Protein AF-A0A3A8LRC7-F1 (afdb_monomer_lite)

Structure (mmCIF, N/CA/C/O backbone):
data_AF-A0A3A8LRC7-F1
#
_entry.id   AF-A0A3A8LRC7-F1
#
loop_
_atom_site.group_PDB
_atom_site.id
_atom_site.type_symbol
_atom_site.label_atom_id
_atom_site.label_alt_id
_atom_site.label_comp_id
_atom_site.label_asym_id
_atom_site.label_entity_id
_atom_site.label_seq_id
_atom_site.pdbx_PDB_ins_code
_atom_site.Cartn_x
_atom_site.Cartn_y
_atom_site.Cartn_z
_atom_site.occupancy
_atom_site.B_iso_or_equiv
_atom_site.auth_seq_id
_atom_site.auth_comp_id
_atom_site.auth_asym_id
_atom_site.auth_atom_id
_atom_site.pdbx_PDB_model_num
ATOM 1 N N . ASN A 1 1 ? 1.575 -5.943 10.457 1.00 72.12 1 ASN A N 1
ATOM 2 C CA . ASN A 1 1 ? 1.112 -6.744 9.290 1.00 72.12 1 ASN A CA 1
ATOM 3 C C . ASN A 1 1 ? -0.401 -6.790 9.089 1.00 72.12 1 ASN A C 1
ATOM 5 O O . ASN A 1 1 ? -0.817 -6.840 7.941 1.00 72.12 1 ASN A O 1
ATOM 9 N N . ARG A 1 2 ? -1.243 -6.745 10.138 1.00 89.94 2 ARG A N 1
ATOM 10 C CA . ARG A 1 2 ? -2.714 -6.801 9.979 1.00 89.94 2 ARG A CA 1
ATOM 11 C C . ARG A 1 2 ? -3.286 -5.689 9.085 1.00 89.94 2 ARG A C 1
ATOM 13 O O . ARG A 1 2 ? -4.103 -5.980 8.224 1.00 89.94 2 ARG A O 1
ATOM 20 N N . VAL A 1 3 ? -2.821 -4.451 9.265 1.00 94.56 3 VAL A N 1
ATOM 21 C CA . VAL A 1 3 ? -3.255 -3.286 8.468 1.00 94.56 3 VAL A CA 1
ATOM 22 C C . VAL A 1 3 ? -2.932 -3.463 6.985 1.00 94.56 3 VAL A C 1
ATOM 24 O O . VAL A 1 3 ? -3.822 -3.349 6.153 1.00 94.56 3 VAL A O 1
ATOM 27 N N . ILE A 1 4 ? -1.687 -3.833 6.668 1.00 95.38 4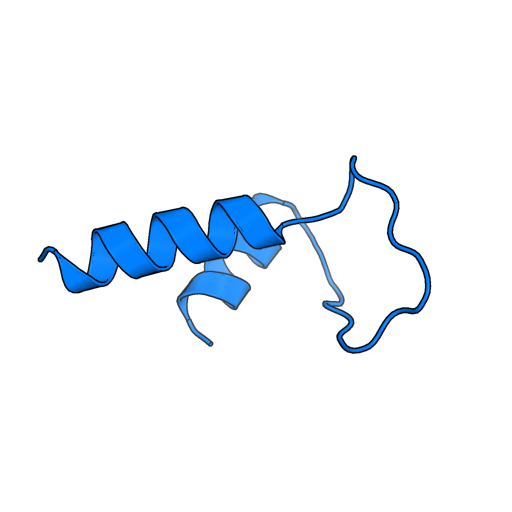 ILE A N 1
ATOM 28 C CA . ILE A 1 4 ? -1.245 -4.090 5.289 1.00 95.38 4 ILE A CA 1
ATOM 29 C C . ILE A 1 4 ? -2.116 -5.173 4.642 1.00 95.38 4 ILE A C 1
ATOM 31 O O . ILE A 1 4 ? -2.569 -4.996 3.517 1.00 95.38 4 ILE A O 1
ATOM 35 N N . ARG A 1 5 ? -2.405 -6.263 5.368 1.00 95.56 5 ARG A N 1
ATOM 36 C CA . ARG A 1 5 ? -3.264 -7.342 4.865 1.00 95.56 5 ARG A CA 1
ATOM 37 C C . ARG A 1 5 ? -4.687 -6.864 4.575 1.00 95.56 5 ARG A C 1
ATOM 39 O O . ARG A 1 5 ? -5.210 -7.155 3.511 1.00 95.56 5 ARG A O 1
ATOM 46 N N . SER A 1 6 ? -5.276 -6.088 5.486 1.00 95.75 6 SER A N 1
ATOM 47 C CA . SER A 1 6 ? -6.620 -5.528 5.302 1.00 95.75 6 SER A CA 1
ATOM 48 C C . SER A 1 6 ? -6.705 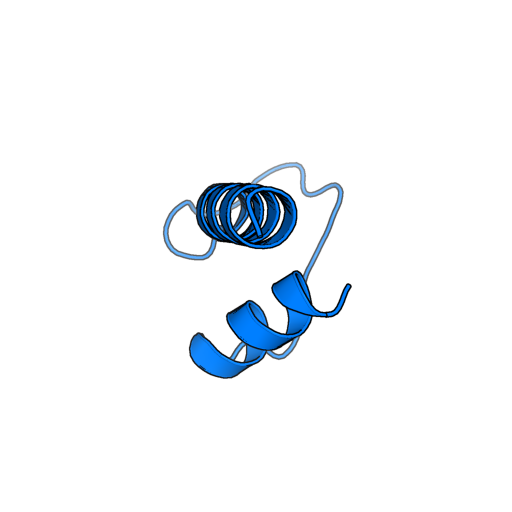-4.634 4.065 1.00 95.75 6 SER A C 1
ATOM 50 O O . SER A 1 6 ? -7.682 -4.703 3.328 1.00 95.75 6 SER A O 1
ATOM 52 N N . ILE A 1 7 ? -5.688 -3.801 3.833 1.00 95.94 7 ILE A N 1
ATOM 53 C CA . ILE A 1 7 ? -5.627 -2.918 2.662 1.00 95.94 7 ILE A CA 1
ATOM 54 C C . ILE A 1 7 ? -5.436 -3.741 1.384 1.00 95.94 7 ILE A C 1
ATOM 56 O O . ILE A 1 7 ? -6.131 -3.520 0.394 1.00 95.94 7 ILE A O 1
ATOM 60 N N . ALA A 1 8 ? -4.546 -4.737 1.412 1.00 96.56 8 ALA A N 1
ATOM 61 C CA . ALA A 1 8 ? -4.332 -5.639 0.285 1.00 96.56 8 ALA A CA 1
ATOM 62 C C . ALA A 1 8 ? -5.620 -6.387 -0.103 1.00 96.56 8 ALA A C 1
ATOM 64 O O . ALA A 1 8 ? -5.965 -6.430 -1.279 1.00 96.56 8 ALA A O 1
ATOM 65 N N . GLU A 1 9 ? -6.383 -6.898 0.867 1.00 96.44 9 GLU A N 1
ATOM 66 C CA . GLU A 1 9 ? -7.669 -7.568 0.630 1.00 96.44 9 GLU A CA 1
ATOM 67 C C . GLU A 1 9 ? -8.714 -6.615 0.025 1.00 96.44 9 GLU A C 1
ATOM 69 O O . GLU A 1 9 ? -9.383 -6.964 -0.948 1.00 96.44 9 GLU A O 1
ATOM 74 N N . GLN A 1 10 ? -8.820 -5.387 0.543 1.00 96.44 10 GLN A N 1
ATOM 75 C CA . GLN A 1 10 ? -9.740 -4.368 0.019 1.00 96.44 10 GLN A CA 1
ATOM 76 C C . GLN A 1 10 ? -9.406 -3.968 -1.422 1.00 96.44 10 GLN A C 1
ATOM 78 O O . GLN A 1 10 ? -10.306 -3.809 -2.249 1.00 96.44 10 GLN A O 1
ATOM 83 N N . ARG A 1 11 ? -8.112 -3.842 -1.737 1.00 95.75 11 ARG A N 1
ATOM 84 C CA . ARG A 1 11 ? -7.622 -3.503 -3.079 1.00 95.75 11 ARG A CA 1
ATOM 85 C C . ARG A 1 11 ? -7.458 -4.708 -4.006 1.00 95.75 11 ARG A C 1
ATOM 87 O O . ARG A 1 11 ? -7.157 -4.508 -5.180 1.00 95.75 11 ARG A O 1
ATOM 94 N N . LYS A 1 12 ? -7.726 -5.922 -3.511 1.00 96.81 12 LYS A N 1
ATOM 95 C CA . LYS A 1 12 ? -7.592 -7.198 -4.234 1.00 96.81 12 LYS A CA 1
ATOM 96 C C . LYS A 1 12 ? -6.175 -7.422 -4.761 1.00 96.81 12 LYS A C 1
ATOM 98 O O . LYS A 1 12 ? -5.972 -7.734 -5.930 1.00 96.81 12 LYS A O 1
ATOM 103 N N . TYR A 1 13 ? -5.197 -7.214 -3.889 1.00 96.88 13 TYR A N 1
ATOM 104 C CA . TYR A 1 13 ? -3.799 -7.498 -4.163 1.00 96.88 13 TYR A CA 1
ATOM 105 C C . TYR A 1 13 ? -3.392 -8.851 -3.608 1.00 96.88 13 TYR A C 1
ATOM 107 O O . TYR A 1 13 ? -3.593 -9.136 -2.429 1.00 96.88 13 TYR A O 1
ATOM 115 N N . ASP A 1 14 ? -2.737 -9.634 -4.458 1.00 96.00 14 ASP A N 1
ATOM 116 C CA . ASP A 1 14 ? -2.227 -10.958 -4.104 1.00 96.00 14 ASP A CA 1
ATOM 117 C C . ASP A 1 14 ? -0.768 -10.920 -3.618 1.00 96.00 14 ASP A C 1
ATOM 119 O O . ASP A 1 14 ? -0.321 -11.824 -2.913 1.00 96.00 14 ASP A O 1
ATOM 123 N N . LEU A 1 15 ? -0.017 -9.866 -3.966 1.00 95.62 15 LEU A N 1
ATOM 124 C CA . LEU A 1 15 ? 1.391 -9.699 -3.604 1.00 95.62 15 LEU A CA 1
ATOM 125 C C . LEU A 1 15 ? 1.695 -8.255 -3.199 1.00 95.62 15 LEU A C 1
ATOM 127 O O . LEU A 1 15 ? 1.338 -7.312 -3.902 1.00 95.62 15 LEU A O 1
ATOM 131 N N . ILE A 1 16 ? 2.423 -8.103 -2.092 1.00 95.25 16 ILE A N 1
ATOM 132 C CA . ILE A 1 16 ? 3.005 -6.835 -1.648 1.00 95.25 16 ILE A CA 1
ATOM 133 C C . ILE A 1 16 ? 4.523 -6.951 -1.753 1.00 95.25 16 ILE A C 1
ATOM 135 O O . ILE A 1 16 ? 5.115 -7.882 -1.208 1.00 95.25 16 ILE A O 1
ATOM 139 N N . VAL A 1 17 ? 5.141 -6.001 -2.448 1.00 95.56 17 VAL A N 1
ATOM 140 C CA . VAL A 1 17 ? 6.589 -5.952 -2.670 1.00 95.56 17 VAL A CA 1
ATOM 141 C C . VAL A 1 17 ? 7.187 -4.833 -1.822 1.00 95.56 17 VAL A C 1
ATOM 143 O O . VAL A 1 17 ? 6.593 -3.765 -1.688 1.00 95.56 17 VAL A O 1
ATOM 146 N N . GLN A 1 18 ? 8.359 -5.087 -1.245 1.00 93.69 18 GLN A N 1
ATOM 147 C CA . GLN A 1 18 ? 9.176 -4.095 -0.544 1.00 93.69 18 GLN A CA 1
ATOM 148 C C . GLN A 1 18 ? 10.496 -3.904 -1.301 1.00 93.69 18 GLN A C 1
ATOM 150 O O . GLN A 1 18 ? 10.847 -4.738 -2.132 1.00 93.69 18 GLN A O 1
ATOM 155 N N . GLU A 1 19 ? 11.202 -2.803 -1.029 1.00 94.88 19 GLU A N 1
ATOM 156 C CA . GLU A 1 19 ? 12.522 -2.506 -1.622 1.00 94.88 19 GLU A CA 1
ATOM 157 C C . GLU A 1 19 ? 12.512 -2.380 -3.162 1.00 94.88 19 GLU A C 1
ATOM 159 O O . GLU A 1 19 ? 13.513 -2.608 -3.839 1.00 94.88 19 GLU A O 1
ATOM 164 N N . ALA A 1 20 ? 11.374 -1.987 -3.741 1.00 92.56 20 ALA A N 1
ATOM 165 C CA . ALA A 1 20 ? 11.267 -1.731 -5.172 1.00 92.56 20 ALA A CA 1
ATOM 166 C C . ALA A 1 20 ? 11.986 -0.428 -5.561 1.00 92.56 20 ALA A C 1
ATOM 168 O O . ALA A 1 20 ? 11.786 0.616 -4.945 1.00 92.56 20 ALA A O 1
ATOM 169 N N . VAL A 1 21 ? 12.773 -0.472 -6.641 1.00 96.31 21 VAL A N 1
ATOM 170 C CA . VAL A 1 21 ? 13.464 0.711 -7.193 1.00 96.31 21 VAL A CA 1
ATOM 171 C C . VAL A 1 21 ? 12.481 1.684 -7.860 1.00 96.31 21 VAL A C 1
ATOM 173 O O . VAL A 1 21 ? 12.724 2.886 -7.914 1.00 96.31 21 VAL A O 1
ATOM 176 N N . TYR A 1 22 ? 11.356 1.172 -8.363 1.00 94.69 22 TYR A N 1
ATOM 177 C CA . TYR A 1 22 ? 10.289 1.958 -8.972 1.00 94.69 22 TYR A CA 1
ATOM 178 C C . TYR A 1 22 ? 8.925 1.345 -8.653 1.00 94.69 22 TYR A C 1
ATOM 180 O O . TYR A 1 22 ? 8.751 0.128 -8.729 1.00 94.69 22 TYR A O 1
ATOM 188 N N . VAL A 1 23 ? 7.947 2.201 -8.355 1.00 95.62 23 VAL A N 1
ATOM 189 C CA . VAL A 1 23 ? 6.553 1.819 -8.109 1.00 95.62 23 VAL A CA 1
ATOM 190 C C . VAL A 1 23 ? 5.644 2.760 -8.894 1.00 95.62 23 VAL A C 1
ATOM 192 O O . VAL A 1 23 ? 5.843 3.973 -8.908 1.00 95.62 23 VAL A O 1
ATOM 195 N N . ASN A 1 24 ? 4.627 2.206 -9.558 1.00 96.25 24 ASN A N 1
ATOM 196 C CA . ASN A 1 24 ? 3.595 3.021 -10.190 1.00 96.25 24 ASN A CA 1
ATOM 197 C C . ASN A 1 24 ? 2.678 3.615 -9.098 1.00 96.25 24 ASN A C 1
ATOM 199 O O . ASN A 1 24 ? 2.057 2.839 -8.367 1.00 96.25 24 ASN A O 1
ATOM 203 N N . PRO A 1 25 ? 2.502 4.949 -9.013 1.00 94.94 25 PRO A N 1
ATOM 204 C CA . PRO A 1 25 ? 1.696 5.580 -7.962 1.00 94.94 25 PRO A CA 1
ATOM 205 C C . PRO A 1 25 ? 0.244 5.088 -7.880 1.00 94.94 25 PRO A C 1
ATOM 207 O O . PRO A 1 25 ? -0.389 5.197 -6.838 1.00 94.94 25 PRO A O 1
ATOM 210 N N . ARG A 1 26 ? -0.308 4.526 -8.966 1.00 94.81 26 ARG A N 1
ATOM 211 C CA . ARG A 1 26 ? -1.678 3.980 -8.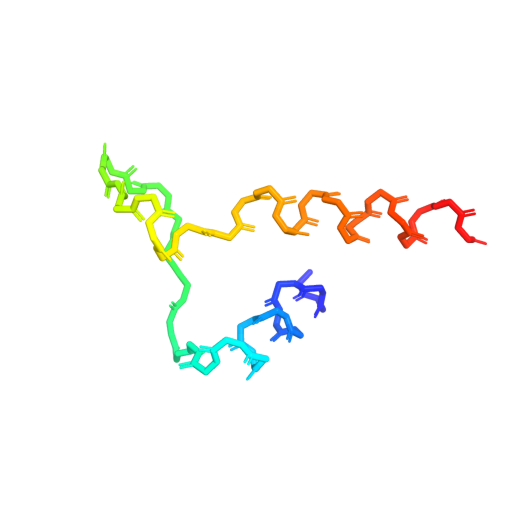973 1.00 94.81 26 ARG A CA 1
ATOM 212 C C . ARG A 1 26 ? -1.829 2.718 -8.121 1.00 94.81 26 ARG A C 1
ATOM 214 O O . ARG A 1 26 ? -2.937 2.428 -7.663 1.00 94.81 26 ARG A O 1
ATOM 221 N N . ILE A 1 27 ? -0.749 1.956 -7.946 1.00 94.56 27 ILE A N 1
ATOM 222 C CA . ILE A 1 27 ? -0.760 0.702 -7.181 1.00 94.56 27 ILE A CA 1
ATOM 223 C C . ILE A 1 27 ? -0.100 0.829 -5.806 1.00 94.56 27 ILE A C 1
ATOM 225 O O . ILE A 1 27 ? -0.280 -0.062 -4.981 1.00 94.56 27 ILE A O 1
ATOM 229 N N . ASP A 1 28 ? 0.598 1.935 -5.548 1.00 96.00 28 ASP A N 1
ATOM 230 C CA . ASP A 1 28 ? 1.208 2.233 -4.254 1.00 96.00 28 ASP A CA 1
ATOM 231 C C . ASP A 1 28 ? 0.138 2.336 -3.146 1.00 96.00 28 ASP A C 1
ATOM 233 O O . ASP A 1 28 ? -0.950 2.881 -3.357 1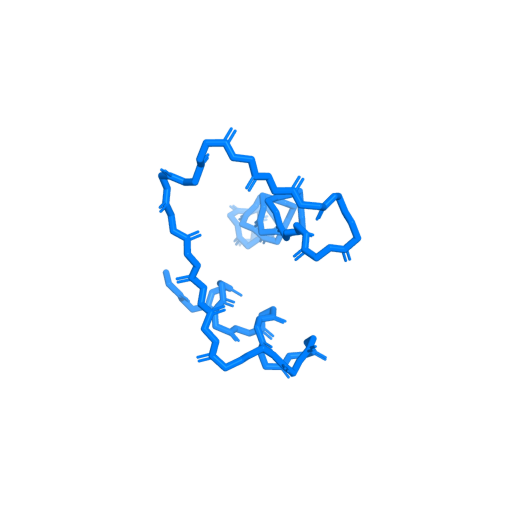.00 96.00 28 ASP A O 1
ATOM 237 N N . ILE A 1 29 ? 0.436 1.768 -1.975 1.00 96.00 29 ILE A N 1
ATOM 238 C CA . ILE A 1 29 ? -0.423 1.773 -0.778 1.00 96.00 29 ILE A CA 1
ATOM 239 C C . ILE A 1 29 ? 0.257 2.407 0.437 1.00 96.00 29 ILE A C 1
ATOM 241 O O . ILE A 1 29 ? -0.303 2.371 1.532 1.00 96.00 29 ILE A O 1
ATOM 245 N N . THR A 1 30 ? 1.453 2.976 0.281 1.00 95.50 30 THR A N 1
ATOM 246 C CA . THR A 1 30 ? 2.272 3.484 1.390 1.00 95.50 30 THR A CA 1
ATOM 247 C C . THR A 1 30 ? 1.496 4.493 2.236 1.00 95.50 30 THR A C 1
ATOM 249 O O . THR A 1 30 ? 1.361 4.313 3.448 1.00 95.50 30 THR A O 1
ATOM 252 N N . ASP A 1 31 ? 0.886 5.494 1.601 1.00 96.00 31 ASP A N 1
ATOM 253 C CA . ASP A 1 31 ? 0.101 6.523 2.294 1.00 96.00 31 ASP A CA 1
ATOM 254 C C . ASP A 1 31 ? -1.136 5.959 3.000 1.00 96.00 31 ASP A C 1
ATOM 256 O O . ASP A 1 31 ? -1.501 6.403 4.091 1.00 96.00 31 ASP A O 1
ATOM 260 N N . GLU A 1 32 ? -1.799 4.983 2.382 1.00 95.56 32 GLU A N 1
ATOM 261 C CA . GLU A 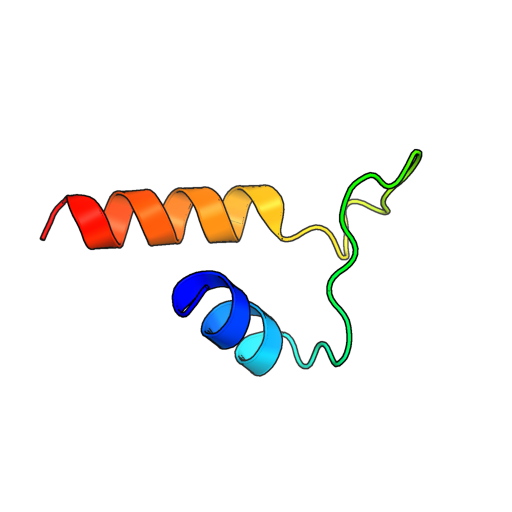1 32 ? -2.987 4.335 2.936 1.00 95.56 32 GLU A CA 1
ATOM 262 C C . GLU A 1 32 ? -2.632 3.543 4.199 1.00 95.56 32 GLU A C 1
ATOM 264 O O . GLU A 1 32 ? -3.289 3.678 5.234 1.00 95.56 32 GLU A O 1
ATOM 269 N N . VAL A 1 33 ? -1.527 2.793 4.146 1.00 95.62 33 VAL A N 1
ATOM 270 C CA . VAL A 1 33 ? -0.990 2.044 5.285 1.00 95.62 33 VAL A CA 1
ATOM 271 C C . VAL A 1 33 ? -0.600 2.993 6.415 1.00 95.62 33 VAL A C 1
ATOM 273 O O . VAL A 1 33 ? -0.997 2.756 7.556 1.00 95.62 33 VAL A O 1
ATOM 276 N N . LEU A 1 34 ? 0.121 4.080 6.124 1.00 96.12 34 LEU A N 1
ATOM 277 C CA . LEU A 1 34 ? 0.534 5.058 7.137 1.00 96.12 34 LEU A CA 1
ATOM 278 C C . LEU A 1 34 ? -0.670 5.706 7.833 1.00 96.12 34 LEU A C 1
ATOM 280 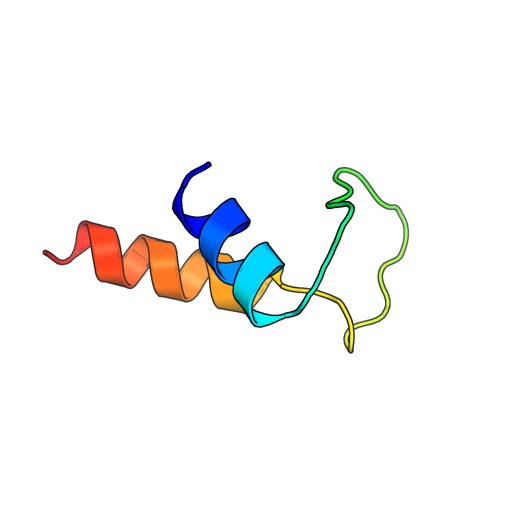O O . LEU A 1 34 ? -0.717 5.779 9.063 1.00 96.12 34 LEU A O 1
ATOM 284 N N . LYS A 1 35 ? -1.684 6.125 7.069 1.00 95.38 35 LYS A N 1
ATOM 285 C CA . LYS A 1 35 ? -2.918 6.706 7.623 1.00 95.38 35 LYS A CA 1
ATOM 286 C C . LYS A 1 35 ? -3.675 5.714 8.501 1.00 95.38 35 LYS A C 1
ATOM 288 O O . LYS A 1 35 ? -4.139 6.084 9.582 1.00 95.38 35 LYS A O 1
ATOM 293 N N . ALA A 1 36 ? -3.785 4.463 8.063 1.00 94.19 36 ALA A N 1
ATOM 294 C CA . ALA A 1 36 ? -4.462 3.420 8.821 1.00 94.19 36 ALA A CA 1
ATOM 295 C C . ALA A 1 36 ? -3.710 3.066 10.114 1.00 94.19 36 ALA A C 1
ATOM 297 O O . ALA A 1 36 ? -4.340 2.920 11.161 1.00 94.19 36 ALA A O 1
ATOM 298 N N . LEU A 1 37 ? -2.374 3.001 10.074 1.00 93.50 37 LEU A N 1
ATOM 299 C CA . LEU A 1 37 ? -1.542 2.784 11.261 1.00 93.50 37 LEU A CA 1
ATOM 300 C C . LEU A 1 37 ? -1.696 3.920 12.277 1.00 93.50 37 LEU A C 1
ATOM 302 O O . LEU A 1 37 ? -1.940 3.652 13.450 1.00 93.50 37 LEU A O 1
ATOM 306 N N . ASN A 1 38 ? -1.636 5.179 11.834 1.00 93.75 38 ASN A N 1
ATOM 307 C CA . ASN A 1 38 ? -1.823 6.335 12.718 1.00 93.75 38 ASN A CA 1
ATOM 308 C C . ASN A 1 38 ? -3.225 6.355 13.346 1.00 93.75 38 ASN A C 1
ATOM 310 O O . ASN A 1 38 ? -3.375 6.662 14.525 1.00 93.75 38 ASN A O 1
ATOM 314 N N . SER A 1 39 ? -4.245 5.973 12.574 1.00 91.06 39 SER A N 1
ATOM 315 C CA . SER A 1 39 ? -5.631 5.885 13.053 1.00 91.06 39 SER A CA 1
ATOM 316 C C . SER A 1 39 ? -5.843 4.741 14.049 1.00 91.06 39 SER A C 1
ATOM 318 O O . SER A 1 39 ? -6.690 4.849 14.931 1.00 91.06 39 SER A O 1
ATOM 320 N N . GLN A 1 40 ? -5.097 3.640 13.914 1.00 86.94 40 GLN A N 1
ATOM 321 C CA . GLN A 1 40 ? -5.141 2.524 14.858 1.00 86.94 40 GLN A CA 1
ATOM 322 C C . GLN A 1 40 ? -4.409 2.852 16.164 1.00 86.94 40 GLN A C 1
ATOM 324 O O . GLN A 1 40 ? -4.872 2.433 17.215 1.00 86.94 40 GLN A O 1
ATOM 329 N N . SER A 1 41 ? -3.308 3.604 16.098 1.00 81.81 41 SER A N 1
ATOM 330 C CA . SER A 1 41 ? -2.534 4.032 17.274 1.00 81.81 41 SER A CA 1
ATOM 331 C C . SER A 1 41 ? -3.201 5.151 18.079 1.00 81.81 41 SER A C 1
ATOM 333 O O . SER A 1 41 ? -2.862 5.348 19.240 1.00 81.81 41 SER A O 1
ATOM 335 N N . ALA A 1 42 ? -4.114 5.912 17.468 1.00 75.69 42 ALA A N 1
ATOM 336 C CA . ALA A 1 42 ? -4.886 6.959 18.142 1.00 75.69 42 ALA A CA 1
ATOM 337 C C . ALA A 1 42 ? -6.114 6.424 18.912 1.00 75.69 42 ALA A C 1
ATOM 339 O O . ALA A 1 42 ? -6.823 7.211 19.540 1.00 75.69 42 ALA A O 1
ATOM 340 N N . LYS A 1 43 ? -6.385 5.115 18.834 1.00 56.62 43 LYS A N 1
ATOM 341 C CA . LYS A 1 43 ? -7.381 4.401 19.644 1.00 56.62 43 LYS A CA 1
ATOM 342 C C . LYS A 1 43 ? -6.699 3.648 20.774 1.00 56.62 43 LYS A C 1
ATOM 344 O O . LYS A 1 43 ? -7.330 3.566 21.848 1.00 56.62 43 LYS A O 1
#

Foldseek 3Di:
DVLVVVVCVVVVHPDDDPPDPDDDPVPDCVVVSVVVVVVVVVD

Organism: NCBI:txid2316726

InterPro domains:
  IPR005632 Chaperone protein Skp [PF03938] (2-37)
  IPR024930 Skp domain superfamily [G3DSA:3.30.910.20] (1-38)
  IPR024930 Skp domain superfamily [SSF111384] (2-38)

Sequence (43 aa):
NRVIRSIAEQRKYDLIVQEAVYVNPRIDITDEVLKALNSQSAK

Secondary structure (DSSP, 8-state):
-HHHHHHHHHHT-S----S-S---TTT--HHHHHHHHHHHHT-

pLDDT: mean 92.76, std 7.58, range [56.62, 96.88]

Radius of gyration: 11.0 Å; chains: 1; bounding box: 23×18×30 Å